Protein AF-A0A519IAU3-F1 (afdb_monomer_lite)

Structure (mmCIF, N/CA/C/O backbone):
data_AF-A0A519IAU3-F1
#
_entry.id   AF-A0A519IAU3-F1
#
loop_
_atom_site.group_PDB
_atom_site.id
_atom_site.type_symbol
_atom_site.label_atom_id
_atom_site.label_alt_id
_atom_site.label_comp_id
_atom_site.label_asym_id
_atom_site.label_entity_id
_atom_site.label_seq_id
_atom_site.pdbx_PDB_ins_code
_atom_site.Cartn_x
_atom_site.Cartn_y
_atom_site.Cartn_z
_atom_site.occupancy
_atom_site.B_iso_or_equiv
_atom_site.auth_seq_id
_atom_site.auth_comp_id
_atom_site.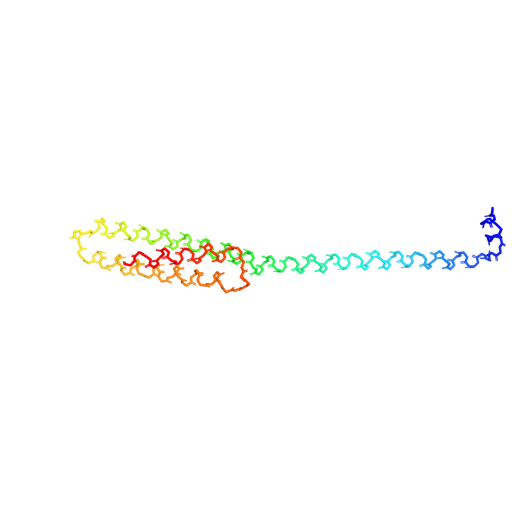auth_asym_id
_atom_site.auth_atom_id
_atom_site.pdbx_PDB_model_num
ATOM 1 N N . MET A 1 1 ? 43.002 -16.138 -44.686 1.00 46.53 1 MET A N 1
ATOM 2 C CA . MET A 1 1 ? 41.819 -15.632 -45.420 1.00 46.53 1 MET A CA 1
ATOM 3 C C . MET A 1 1 ? 41.604 -14.138 -45.147 1.00 46.53 1 MET A C 1
ATOM 5 O O . MET A 1 1 ? 40.865 -13.743 -44.263 1.00 46.53 1 MET A O 1
ATOM 9 N N . ASN A 1 2 ? 42.369 -13.318 -45.866 1.00 50.50 2 ASN A N 1
ATOM 10 C CA . ASN A 1 2 ? 42.047 -12.053 -46.542 1.00 50.50 2 ASN A CA 1
ATOM 11 C C . ASN A 1 2 ? 40.900 -11.092 -46.124 1.00 50.50 2 ASN A C 1
ATOM 13 O O . ASN A 1 2 ? 40.408 -10.363 -46.983 1.00 50.50 2 ASN A O 1
ATOM 17 N N . ILE A 1 3 ? 40.571 -10.919 -44.838 1.00 59.53 3 ILE A N 1
ATOM 18 C CA . ILE A 1 3 ? 39.819 -9.717 -44.383 1.00 59.53 3 ILE A CA 1
ATOM 19 C C . ILE A 1 3 ? 40.521 -8.413 -44.830 1.00 59.53 3 ILE A C 1
ATOM 21 O O . ILE A 1 3 ? 39.882 -7.440 -45.229 1.00 59.53 3 ILE A O 1
ATOM 25 N N . PHE A 1 4 ? 41.856 -8.427 -44.880 1.00 57.94 4 PHE A N 1
ATOM 26 C CA . PHE A 1 4 ? 42.673 -7.315 -45.375 1.00 57.94 4 PHE A CA 1
ATOM 27 C C . PHE A 1 4 ? 42.568 -7.074 -46.891 1.00 57.94 4 PHE A C 1
ATOM 29 O O . PHE A 1 4 ? 42.728 -5.939 -47.335 1.00 57.94 4 PHE A O 1
ATOM 36 N N . SER A 1 5 ? 42.235 -8.094 -47.692 1.00 58.75 5 SER A N 1
ATOM 37 C CA . SER A 1 5 ? 41.997 -7.919 -49.135 1.00 58.75 5 SER A CA 1
ATOM 38 C C . SER A 1 5 ? 40.658 -7.238 -49.406 1.00 58.75 5 SER A C 1
ATOM 40 O O . SER A 1 5 ? 40.542 -6.469 -50.356 1.00 58.75 5 SER A O 1
ATOM 42 N N . PHE A 1 6 ? 39.667 -7.476 -48.544 1.00 58.72 6 PHE A N 1
ATOM 43 C CA . PHE A 1 6 ? 38.355 -6.835 -48.620 1.00 58.72 6 PHE A CA 1
ATOM 44 C C . PHE A 1 6 ? 38.434 -5.350 -48.210 1.00 58.72 6 PHE A C 1
ATOM 46 O O . PHE A 1 6 ? 37.841 -4.490 -48.855 1.00 58.72 6 PHE A O 1
ATOM 53 N N . MET A 1 7 ? 39.268 -5.009 -47.214 1.00 57.47 7 MET A N 1
ATOM 54 C CA . MET A 1 7 ? 39.542 -3.613 -46.819 1.00 57.47 7 MET A CA 1
ATOM 55 C C . MET A 1 7 ? 40.141 -2.748 -47.936 1.00 57.47 7 MET A C 1
ATOM 57 O O . MET A 1 7 ? 39.959 -1.533 -47.923 1.00 57.47 7 MET A O 1
ATOM 61 N N . ARG A 1 8 ? 40.837 -3.357 -48.901 1.00 62.81 8 ARG A N 1
ATOM 62 C CA . ARG A 1 8 ? 41.441 -2.659 -50.044 1.00 62.81 8 ARG A CA 1
ATOM 63 C C . ARG A 1 8 ? 40.451 -2.412 -51.194 1.00 62.81 8 ARG A C 1
ATOM 65 O O . ARG A 1 8 ? 40.718 -1.566 -52.039 1.00 62.81 8 ARG A O 1
ATOM 72 N N . GLN A 1 9 ? 39.313 -3.110 -51.214 1.00 61.34 9 GLN A N 1
ATOM 73 C CA . GLN A 1 9 ? 38.228 -2.896 -52.185 1.00 61.34 9 GLN A CA 1
ATOM 74 C C . GLN A 1 9 ? 37.211 -1.842 -51.721 1.00 61.34 9 GLN A C 1
ATOM 76 O O . GLN A 1 9 ? 36.434 -1.334 -52.527 1.00 61.34 9 GLN A O 1
ATOM 81 N N . PHE A 1 10 ? 37.227 -1.472 -50.438 1.00 57.47 10 PHE A N 1
ATOM 82 C CA . PHE A 1 10 ? 36.359 -0.429 -49.910 1.00 57.47 10 PHE A CA 1
ATOM 83 C C . PHE A 1 10 ? 36.944 0.963 -50.152 1.00 57.47 10 PHE A C 1
ATOM 85 O O . PHE A 1 10 ? 37.997 1.328 -49.631 1.00 57.47 10 PHE A O 1
ATOM 92 N N . THR A 1 11 ? 36.217 1.774 -50.918 1.00 71.94 11 THR A N 1
ATOM 93 C CA . THR A 1 11 ? 36.515 3.197 -51.090 1.00 71.94 11 THR A CA 1
ATOM 94 C C . THR A 1 11 ? 36.434 3.932 -49.747 1.00 71.94 11 THR A C 1
ATOM 96 O O . THR A 1 11 ? 35.653 3.575 -48.860 1.00 71.94 11 THR A O 1
ATOM 99 N N . ILE A 1 12 ? 37.222 5.002 -49.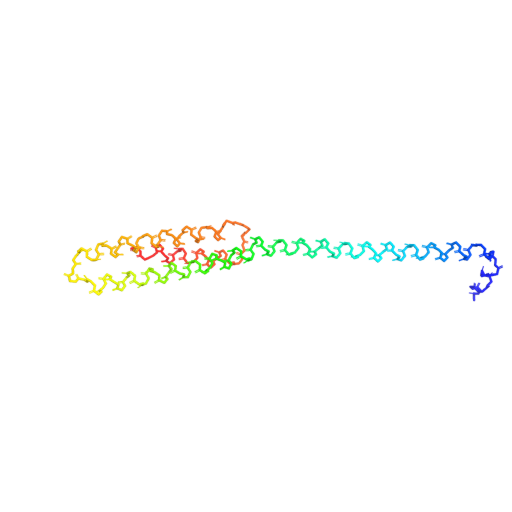596 1.00 72.69 12 ILE A N 1
ATOM 100 C CA . ILE A 1 12 ? 37.285 5.840 -48.380 1.00 72.69 12 ILE A CA 1
ATOM 101 C C . ILE A 1 12 ? 35.881 6.282 -47.925 1.00 72.69 12 ILE A C 1
ATOM 103 O O . ILE A 1 12 ? 35.584 6.294 -46.730 1.00 72.69 12 ILE A O 1
ATOM 107 N N . ARG A 1 13 ? 34.981 6.565 -48.878 1.00 74.44 13 ARG A N 1
ATOM 108 C CA . ARG A 1 13 ? 33.591 6.940 -48.592 1.00 74.44 13 ARG A CA 1
ATOM 109 C C . ARG A 1 13 ? 32.777 5.824 -47.931 1.00 74.44 13 ARG A C 1
ATOM 111 O O . ARG A 1 13 ? 32.011 6.122 -47.022 1.00 74.44 13 ARG A O 1
ATOM 118 N N . MET A 1 14 ? 32.956 4.560 -48.322 1.00 79.19 14 MET A N 1
ATOM 119 C CA . MET A 1 14 ? 32.183 3.450 -47.750 1.00 79.19 14 MET A CA 1
ATOM 120 C C . MET A 1 14 ? 32.554 3.183 -46.285 1.00 79.19 14 MET A C 1
ATOM 122 O O . MET A 1 14 ? 31.685 2.915 -45.461 1.00 79.19 14 MET A O 1
ATOM 126 N N . ARG A 1 15 ? 33.836 3.337 -45.927 1.00 78.25 15 ARG A N 1
ATOM 127 C CA . ARG A 1 15 ? 34.287 3.235 -44.527 1.00 78.25 15 ARG A CA 1
ATOM 128 C C . ARG A 1 15 ? 33.760 4.385 -43.663 1.00 78.25 15 ARG A C 1
ATOM 130 O O . ARG A 1 15 ? 33.402 4.155 -42.514 1.00 78.25 15 ARG A O 1
ATOM 137 N N . MET A 1 16 ? 33.679 5.595 -44.218 1.00 84.56 16 MET A N 1
ATOM 138 C CA . MET A 1 16 ? 33.153 6.773 -43.521 1.00 84.56 16 MET A CA 1
ATOM 139 C C . MET A 1 16 ? 31.635 6.673 -43.290 1.00 84.56 16 MET A C 1
ATOM 141 O O . MET A 1 16 ? 31.174 6.881 -42.172 1.00 84.56 16 MET A O 1
ATOM 145 N N . LEU A 1 17 ? 30.864 6.270 -44.308 1.00 85.19 17 LEU A N 1
ATOM 146 C CA . LEU A 1 17 ? 29.416 6.044 -44.182 1.00 85.19 17 LEU A CA 1
ATOM 147 C C . LEU A 1 17 ? 29.089 4.860 -43.262 1.00 85.19 17 LEU A C 1
ATOM 149 O O . LEU A 1 17 ? 28.163 4.950 -42.460 1.00 85.19 17 LEU A O 1
ATOM 153 N N . GLY A 1 18 ? 29.876 3.780 -43.320 1.00 86.12 18 GLY A N 1
ATOM 154 C CA . GLY A 1 18 ? 29.739 2.646 -42.406 1.00 86.12 18 GLY A CA 1
ATOM 155 C C . GLY A 1 18 ? 29.978 3.038 -40.947 1.00 86.12 18 GLY A C 1
ATOM 156 O O . GLY A 1 18 ? 29.196 2.659 -40.080 1.00 86.12 18 GLY A O 1
ATOM 157 N N . ALA A 1 19 ? 31.001 3.857 -40.675 1.00 87.69 19 ALA A N 1
ATOM 158 C CA . ALA A 1 19 ? 31.262 4.367 -39.329 1.00 87.69 19 ALA A CA 1
ATOM 159 C C . ALA A 1 19 ? 30.099 5.224 -38.801 1.00 87.69 19 ALA A C 1
ATOM 161 O O . ALA A 1 19 ? 29.679 5.042 -37.662 1.00 87.69 19 ALA A O 1
ATOM 162 N N . ILE A 1 20 ? 29.533 6.101 -39.637 1.00 89.69 20 ILE A N 1
ATOM 163 C CA . ILE A 1 20 ? 28.356 6.908 -39.275 1.00 89.69 20 ILE A CA 1
ATOM 164 C C . ILE A 1 20 ? 27.157 6.005 -38.959 1.00 89.69 20 ILE A C 1
ATOM 166 O O . ILE A 1 20 ? 26.511 6.190 -37.931 1.00 89.69 20 ILE A O 1
ATOM 170 N N . GLY A 1 21 ? 26.887 4.999 -39.797 1.00 93.00 21 GLY A N 1
ATOM 171 C CA . GLY A 1 21 ? 25.798 4.047 -39.568 1.00 93.00 21 GLY A CA 1
ATOM 172 C C . GLY A 1 21 ? 25.946 3.279 -38.252 1.00 93.00 21 GLY A C 1
ATOM 173 O O . GLY A 1 21 ? 24.978 3.146 -37.508 1.00 93.00 21 GLY A O 1
ATOM 174 N N . VAL A 1 22 ? 27.164 2.838 -37.923 1.00 92.12 22 VAL A N 1
ATOM 175 C CA . VAL A 1 22 ? 27.451 2.156 -36.651 1.00 92.12 22 VAL A CA 1
ATOM 176 C C . VAL A 1 22 ? 27.226 3.091 -35.462 1.00 92.12 22 VAL A C 1
ATOM 178 O O . VAL A 1 22 ? 26.567 2.701 -34.503 1.00 92.12 22 VAL A O 1
ATOM 181 N N . VAL A 1 23 ? 27.720 4.332 -35.522 1.00 94.06 23 VAL A N 1
ATOM 182 C CA . VAL A 1 23 ? 27.548 5.310 -34.434 1.00 94.06 23 VAL A CA 1
ATOM 183 C C . VAL A 1 23 ? 26.072 5.654 -34.223 1.00 94.06 23 VAL A C 1
ATOM 185 O O . VAL A 1 23 ? 25.608 5.653 -33.085 1.00 94.06 23 VAL A O 1
ATOM 188 N N . LEU A 1 24 ? 25.315 5.888 -35.298 1.00 95.12 24 LEU A N 1
ATOM 189 C CA . LEU A 1 24 ? 23.875 6.145 -35.211 1.00 95.12 24 LEU A CA 1
ATOM 190 C C . LEU A 1 24 ? 23.110 4.936 -34.660 1.00 95.12 24 LEU A C 1
ATOM 192 O O . LEU A 1 24 ? 22.224 5.108 -33.826 1.00 95.12 24 LEU A O 1
ATOM 196 N N . GLY A 1 25 ? 23.476 3.717 -35.066 1.00 94.25 25 GLY A N 1
ATOM 197 C CA . GLY A 1 25 ? 22.884 2.490 -34.532 1.00 94.25 25 GLY A CA 1
ATOM 198 C C . GLY A 1 25 ? 23.147 2.313 -33.035 1.00 94.25 25 GLY A C 1
ATOM 199 O O . GLY A 1 25 ? 22.228 2.006 -32.277 1.00 94.25 25 GLY A O 1
ATOM 200 N N . LEU A 1 26 ? 24.380 2.569 -32.590 1.00 93.00 26 LEU A N 1
ATOM 201 C CA . LEU A 1 26 ? 24.746 2.511 -31.173 1.00 93.00 26 LEU A CA 1
ATOM 202 C C . LEU A 1 26 ? 24.031 3.586 -30.347 1.00 93.00 26 LEU A C 1
ATOM 204 O O . LEU A 1 26 ? 23.552 3.286 -29.256 1.00 93.00 26 LEU A O 1
ATOM 208 N N . LEU A 1 27 ? 23.900 4.811 -30.868 1.00 93.69 27 LEU A N 1
ATOM 209 C CA . LEU A 1 27 ? 23.132 5.876 -30.215 1.00 93.69 27 LEU A CA 1
ATOM 210 C C . LEU A 1 27 ? 21.644 5.529 -30.111 1.00 93.69 27 LEU A C 1
ATOM 212 O O . LEU A 1 27 ? 21.044 5.745 -29.060 1.00 93.69 27 LEU A O 1
ATOM 216 N N . GLY A 1 28 ? 21.062 4.954 -31.165 1.00 93.50 28 GLY A N 1
ATOM 217 C CA . GLY A 1 28 ? 19.675 4.493 -31.160 1.00 93.50 28 GLY A CA 1
ATOM 218 C C . GLY A 1 28 ? 19.435 3.386 -30.134 1.00 93.50 28 GLY A C 1
ATOM 219 O O . GLY A 1 28 ? 18.467 3.450 -29.381 1.00 93.50 28 GLY A O 1
ATOM 220 N N . LEU A 1 29 ? 20.342 2.409 -30.045 1.00 92.62 29 LEU A N 1
ATOM 221 C CA . LEU A 1 29 ? 20.270 1.346 -29.040 1.00 92.62 29 LEU A CA 1
ATOM 222 C C . LEU A 1 29 ? 20.431 1.884 -27.618 1.00 92.62 29 LEU A C 1
ATOM 224 O O . LEU A 1 29 ? 19.661 1.503 -26.743 1.00 92.62 29 LEU A O 1
ATOM 228 N N . LEU A 1 30 ? 21.391 2.782 -27.384 1.00 92.38 30 LEU A N 1
ATOM 229 C CA . LEU A 1 30 ? 21.614 3.373 -26.066 1.00 92.38 30 LEU A CA 1
ATOM 230 C C . LEU A 1 30 ? 20.411 4.224 -25.627 1.00 92.38 30 LEU A C 1
ATOM 232 O O . LEU A 1 30 ? 19.925 4.075 -24.507 1.00 92.38 30 LEU A O 1
ATOM 236 N N . GLY A 1 31 ? 19.899 5.077 -26.518 1.00 88.81 31 GLY A N 1
ATOM 237 C CA . GLY A 1 31 ? 18.720 5.905 -26.258 1.00 88.81 31 GLY A CA 1
ATOM 238 C C . GLY A 1 31 ? 17.449 5.074 -26.070 1.00 88.81 31 GLY A C 1
ATOM 239 O O . GLY A 1 31 ? 16.694 5.310 -25.130 1.00 88.81 31 GLY A O 1
ATOM 240 N N . GLY A 1 32 ? 17.243 4.055 -26.909 1.00 88.62 32 GLY A N 1
ATOM 241 C CA . GLY A 1 32 ? 16.104 3.141 -26.816 1.00 88.62 32 GLY A CA 1
ATOM 242 C C . GLY A 1 32 ? 16.130 2.293 -25.544 1.00 88.62 32 GLY A C 1
ATOM 243 O O . GLY A 1 32 ? 15.123 2.204 -24.846 1.00 88.62 32 GLY A O 1
ATOM 244 N N . ALA A 1 33 ? 17.287 1.728 -25.186 1.00 87.06 33 ALA A N 1
ATOM 245 C CA . ALA A 1 33 ? 17.452 0.973 -23.946 1.00 87.06 33 ALA A CA 1
ATOM 246 C C . ALA A 1 33 ? 17.270 1.859 -22.704 1.00 87.06 33 ALA A C 1
ATOM 248 O O . ALA A 1 33 ? 16.628 1.436 -21.745 1.00 87.06 33 ALA A O 1
ATOM 249 N N . GLY A 1 34 ? 17.775 3.098 -22.729 1.00 85.81 34 GLY A N 1
ATOM 250 C CA . GLY A 1 34 ? 17.568 4.067 -21.651 1.00 85.81 34 GLY A CA 1
ATOM 251 C C . GLY A 1 34 ? 16.095 4.441 -21.472 1.00 85.81 34 GLY A C 1
ATOM 252 O O . GLY A 1 34 ? 15.595 4.469 -20.349 1.00 85.81 34 GLY A O 1
ATOM 253 N N . MET A 1 35 ? 15.377 4.660 -22.576 1.00 86.56 35 MET A N 1
ATOM 254 C CA . MET A 1 35 ? 13.948 4.973 -22.558 1.00 86.56 35 MET A CA 1
ATOM 255 C C . MET A 1 35 ? 13.103 3.789 -22.059 1.00 86.56 35 MET A C 1
ATOM 257 O O . MET A 1 35 ? 12.255 3.974 -21.189 1.00 86.56 35 MET A O 1
ATOM 261 N N . LEU A 1 36 ? 13.376 2.565 -22.528 1.00 82.19 36 LEU A N 1
ATOM 262 C CA . LEU A 1 36 ? 12.726 1.347 -22.020 1.00 82.19 36 LEU A CA 1
ATOM 263 C C . LEU A 1 36 ? 13.033 1.105 -20.537 1.00 82.19 36 LEU A C 1
ATOM 265 O O . LEU A 1 36 ? 12.155 0.680 -19.787 1.00 82.19 36 LEU A O 1
ATOM 269 N N . GLY A 1 37 ? 14.259 1.404 -20.101 1.00 80.69 37 GLY A N 1
ATOM 270 C CA . GLY A 1 37 ? 14.637 1.365 -18.692 1.00 80.69 37 GLY A CA 1
ATOM 271 C C . GLY A 1 37 ? 13.804 2.332 -17.851 1.00 80.69 37 GLY A C 1
ATOM 272 O O . GLY A 1 37 ? 13.261 1.931 -16.824 1.00 80.69 37 GLY A O 1
ATOM 273 N N . MET A 1 38 ? 13.639 3.575 -18.311 1.00 80.25 38 MET A N 1
ATOM 274 C CA . MET A 1 38 ? 12.820 4.578 -17.624 1.00 80.25 38 MET A CA 1
ATOM 275 C C . MET A 1 38 ? 11.337 4.197 -17.570 1.00 80.25 38 MET A C 1
ATOM 277 O O . MET A 1 38 ? 10.751 4.282 -16.495 1.00 80.25 38 MET A O 1
ATOM 281 N N . PHE A 1 39 ? 10.746 3.716 -18.670 1.00 76.19 39 PHE A N 1
ATOM 282 C CA . PHE A 1 39 ? 9.349 3.262 -18.670 1.00 76.19 39 PHE A CA 1
ATOM 283 C C . PHE A 1 39 ? 9.122 2.090 -17.715 1.00 76.19 39 PHE A C 1
ATOM 285 O O . PHE A 1 39 ? 8.185 2.114 -16.924 1.00 76.19 39 PHE A O 1
ATOM 292 N N . ARG A 1 40 ? 10.028 1.106 -17.698 1.00 76.12 40 ARG A N 1
ATOM 293 C CA . ARG A 1 40 ? 9.930 -0.033 -16.777 1.00 76.12 40 ARG A CA 1
ATOM 294 C C . ARG A 1 40 ? 10.036 0.387 -15.310 1.00 76.12 40 ARG A C 1
ATOM 296 O O . ARG A 1 40 ? 9.338 -0.166 -14.464 1.00 76.12 40 ARG A O 1
ATOM 303 N N . ILE A 1 41 ? 10.917 1.339 -14.998 1.00 72.44 41 ILE A N 1
ATOM 304 C CA . ILE A 1 41 ? 11.052 1.880 -13.638 1.00 72.44 41 ILE A CA 1
ATOM 305 C C . ILE A 1 41 ? 9.798 2.669 -13.254 1.00 72.44 41 ILE A C 1
ATOM 307 O O . ILE A 1 41 ? 9.354 2.565 -12.115 1.00 72.44 41 ILE A O 1
ATOM 311 N N . HIS A 1 42 ? 9.212 3.419 -14.189 1.00 71.19 42 HIS A N 1
ATOM 312 C CA . HIS A 1 42 ? 7.991 4.177 -13.946 1.00 71.19 42 HIS A CA 1
ATOM 313 C C . HIS A 1 42 ? 6.802 3.259 -13.648 1.00 71.19 42 HIS A C 1
ATOM 315 O O . HIS A 1 42 ? 6.189 3.414 -12.596 1.00 71.19 42 HIS A O 1
ATOM 321 N N . ASP A 1 43 ? 6.564 2.239 -14.477 1.00 69.81 43 ASP A N 1
ATOM 322 C CA . ASP A 1 43 ? 5.500 1.249 -14.256 1.00 69.81 43 ASP A CA 1
ATOM 323 C C . ASP A 1 43 ? 5.680 0.511 -12.923 1.00 69.81 43 ASP A C 1
ATOM 325 O O . ASP A 1 43 ? 4.734 0.314 -12.162 1.00 69.81 43 ASP A O 1
ATOM 329 N N . MET A 1 44 ? 6.917 0.126 -12.595 1.00 66.31 44 MET A N 1
ATOM 330 C CA . MET A 1 44 ? 7.218 -0.541 -11.329 1.00 66.31 44 MET A CA 1
ATOM 331 C C . MET A 1 44 ? 7.007 0.391 -10.130 1.00 66.31 44 MET A C 1
ATOM 333 O O . MET A 1 44 ? 6.473 -0.032 -9.105 1.00 66.31 44 MET A O 1
ATOM 337 N N . SER A 1 45 ? 7.395 1.661 -10.257 1.00 62.50 45 SER A N 1
ATOM 338 C CA . SER A 1 45 ? 7.183 2.671 -9.223 1.00 62.50 45 SER A CA 1
ATOM 339 C C . SER A 1 45 ? 5.700 2.967 -9.024 1.00 62.50 45 SER A C 1
ATOM 341 O O . SER A 1 45 ? 5.274 3.133 -7.887 1.00 62.50 45 SER A O 1
ATOM 343 N N . GLN A 1 46 ? 4.918 3.027 -10.098 1.00 62.47 46 GLN A N 1
ATOM 344 C CA . GLN A 1 46 ? 3.487 3.301 -10.041 1.00 62.47 46 GLN A CA 1
ATOM 345 C C . GLN A 1 46 ? 2.732 2.135 -9.394 1.00 62.47 46 GLN A C 1
ATOM 347 O O . GLN A 1 46 ? 2.004 2.344 -8.429 1.00 62.47 46 GLN A O 1
ATOM 352 N N . ASN A 1 47 ? 3.036 0.895 -9.788 1.00 62.22 47 ASN A N 1
ATOM 353 C CA . ASN A 1 47 ? 2.486 -0.298 -9.141 1.00 62.22 47 ASN A CA 1
ATOM 354 C C . ASN A 1 47 ? 2.821 -0.376 -7.641 1.00 62.22 47 ASN A C 1
ATOM 356 O O . ASN A 1 47 ? 1.965 -0.752 -6.838 1.00 62.22 47 ASN A O 1
ATOM 360 N N . PHE A 1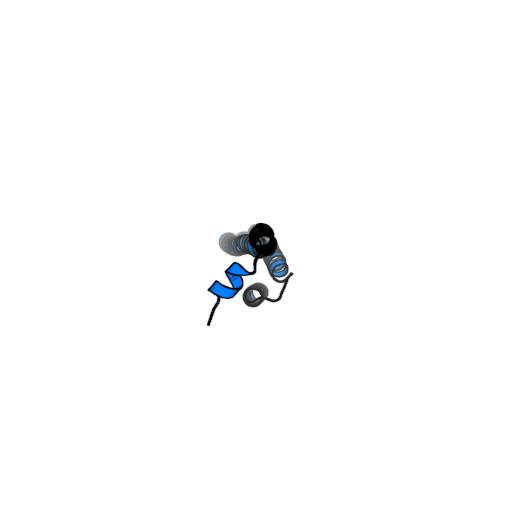 48 ? 4.043 -0.004 -7.247 1.00 60.56 48 PHE A N 1
ATOM 361 C CA . PHE A 1 48 ? 4.445 0.046 -5.838 1.00 60.56 48 PHE A CA 1
ATOM 362 C C . PHE A 1 48 ? 3.698 1.138 -5.059 1.00 60.56 48 PHE A C 1
ATOM 364 O O . PHE A 1 48 ? 3.271 0.923 -3.923 1.00 60.56 48 PHE A O 1
ATOM 371 N N . MET A 1 49 ? 3.533 2.310 -5.666 1.00 62.31 49 MET A N 1
ATOM 372 C CA . MET A 1 49 ? 2.894 3.459 -5.032 1.00 62.31 49 MET A CA 1
ATOM 373 C C . MET A 1 49 ? 1.389 3.235 -4.852 1.00 62.31 49 MET A C 1
ATOM 375 O O . MET A 1 49 ? 0.864 3.510 -3.774 1.00 62.31 49 MET A O 1
ATOM 379 N N . ASP A 1 50 ? 0.731 2.645 -5.850 1.00 61.78 50 ASP A N 1
ATOM 380 C CA . ASP A 1 50 ? -0.713 2.415 -5.836 1.00 61.78 50 ASP A CA 1
ATOM 381 C C . ASP A 1 50 ? -1.108 1.237 -4.931 1.00 61.78 50 ASP A C 1
ATOM 383 O O . ASP A 1 50 ? -2.105 1.317 -4.216 1.00 61.78 50 ASP A O 1
ATOM 387 N N . ASN A 1 51 ? -0.312 0.160 -4.888 1.00 63.12 51 ASN A N 1
ATOM 388 C CA . ASN A 1 51 ? -0.666 -1.033 -4.112 1.00 63.12 51 ASN A CA 1
ATOM 389 C C . ASN A 1 51 ? 0.063 -1.130 -2.769 1.00 63.12 51 ASN A C 1
ATOM 391 O O . ASN A 1 51 ? -0.569 -1.347 -1.737 1.00 63.12 51 ASN A O 1
ATOM 395 N N . SER A 1 52 ? 1.390 -0.994 -2.736 1.00 64.62 52 SER A N 1
ATOM 396 C CA . SER A 1 52 ? 2.160 -1.274 -1.516 1.00 64.62 52 SER A CA 1
ATOM 397 C C . SER A 1 52 ? 2.041 -0.157 -0.481 1.00 64.62 52 SER A C 1
ATOM 399 O O . SER A 1 52 ? 1.916 -0.439 0.711 1.00 64.62 52 SER A O 1
ATOM 401 N N . PHE A 1 53 ? 2.032 1.109 -0.908 1.00 64.88 53 PHE A N 1
ATOM 402 C CA . PHE A 1 53 ? 1.925 2.232 0.028 1.00 64.88 53 PHE A CA 1
ATOM 403 C C . PHE A 1 53 ? 0.530 2.319 0.666 1.00 64.88 53 PHE A C 1
ATOM 405 O O . PHE A 1 53 ? 0.412 2.483 1.883 1.00 64.88 53 PHE A O 1
ATOM 412 N N . ALA A 1 54 ? -0.524 2.122 -0.132 1.00 70.38 54 ALA A N 1
ATOM 413 C CA . ALA A 1 54 ? -1.901 2.071 0.357 1.00 70.38 54 ALA A CA 1
ATOM 414 C C . ALA A 1 54 ? -2.109 0.923 1.361 1.00 70.38 54 ALA A C 1
ATOM 416 O O . ALA A 1 54 ? -2.647 1.146 2.447 1.00 70.38 54 ALA A O 1
ATOM 417 N N . LYS A 1 55 ? -1.590 -0.278 1.060 1.00 69.81 55 LYS A N 1
ATOM 418 C CA . LYS A 1 55 ? -1.659 -1.445 1.958 1.00 69.81 55 LYS A CA 1
ATOM 419 C C . LYS A 1 55 ? -0.966 -1.200 3.301 1.00 69.81 55 LYS A C 1
ATOM 421 O O . LYS A 1 55 ? -1.522 -1.534 4.346 1.00 69.81 55 LYS A O 1
ATOM 426 N N . VAL A 1 56 ? 0.208 -0.562 3.317 1.00 77.12 56 VAL A N 1
ATOM 427 C CA . VAL A 1 56 ? 0.883 -0.198 4.580 1.00 77.12 56 VAL A CA 1
ATOM 428 C C . VAL A 1 56 ? 0.051 0.805 5.390 1.00 77.12 56 VAL A C 1
ATOM 430 O O . VAL A 1 56 ? -0.065 0.655 6.609 1.00 77.12 56 VAL A O 1
ATOM 433 N N . GLY A 1 57 ? -0.574 1.784 4.728 1.00 79.19 57 GLY A N 1
ATOM 434 C CA . GLY A 1 57 ? -1.489 2.736 5.364 1.00 79.19 57 GLY A CA 1
ATOM 435 C C . GLY A 1 57 ? -2.685 2.045 6.022 1.00 79.19 57 GLY A C 1
ATOM 436 O O . GLY A 1 57 ? -2.930 2.228 7.216 1.00 79.19 57 GLY A O 1
ATOM 437 N N . TYR A 1 58 ? -3.365 1.162 5.288 1.00 80.75 58 TYR A N 1
ATOM 438 C CA . TYR A 1 58 ? -4.471 0.375 5.833 1.00 80.75 58 TYR A CA 1
ATOM 439 C C . TYR A 1 58 ? -4.028 -0.520 6.999 1.00 80.75 58 TYR A C 1
ATOM 441 O O . TYR A 1 58 ? -4.792 -0.721 7.942 1.00 80.75 58 TYR A O 1
ATOM 449 N N . MET A 1 59 ? -2.785 -1.020 7.001 1.00 81.00 59 MET A N 1
ATOM 450 C CA . MET A 1 59 ? -2.277 -1.860 8.094 1.00 81.00 59 MET A CA 1
ATOM 451 C C . MET A 1 59 ? -2.077 -1.046 9.370 1.00 81.00 59 MET A C 1
ATOM 453 O O . MET A 1 59 ? -2.379 -1.520 10.469 1.00 81.00 59 MET A O 1
ATOM 457 N N . ALA A 1 60 ? -1.576 0.182 9.229 1.00 83.44 60 ALA A N 1
ATOM 458 C CA . ALA A 1 60 ? -1.437 1.113 10.339 1.00 83.44 60 ALA A CA 1
ATOM 459 C C . ALA A 1 60 ? -2.809 1.479 10.928 1.00 83.44 60 ALA A C 1
ATOM 461 O O . ALA A 1 60 ? -2.972 1.436 12.150 1.00 83.44 60 ALA A O 1
ATOM 462 N N . GLU A 1 61 ? -3.804 1.751 10.078 1.00 83.69 61 GLU A N 1
ATOM 463 C CA . GLU A 1 61 ? -5.181 2.018 10.510 1.00 83.69 61 GLU A CA 1
ATOM 464 C C . GLU A 1 61 ? -5.806 0.807 11.214 1.00 83.69 61 GLU A C 1
ATOM 466 O O . GLU A 1 61 ? -6.338 0.944 12.316 1.00 83.69 61 GLU A O 1
ATOM 471 N N . LEU A 1 62 ? -5.676 -0.395 10.643 1.00 84.38 62 LEU A N 1
ATOM 472 C CA . LEU A 1 62 ? -6.185 -1.631 11.240 1.00 84.38 62 LEU A CA 1
ATOM 473 C C . LEU A 1 62 ? -5.554 -1.894 12.613 1.00 84.38 62 LEU A C 1
ATOM 475 O O . LEU A 1 62 ? -6.254 -2.241 13.565 1.00 84.38 62 LEU A O 1
ATOM 479 N N . ARG A 1 63 ? -4.237 -1.690 12.749 1.00 83.50 63 ARG A N 1
ATOM 480 C CA . ARG A 1 63 ? -3.541 -1.806 14.038 1.00 83.50 63 ARG A CA 1
ATOM 481 C C . ARG A 1 63 ? -4.041 -0.771 15.049 1.00 83.50 63 ARG A C 1
ATOM 483 O O . ARG A 1 63 ? -4.157 -1.102 16.229 1.00 83.50 63 ARG A O 1
ATOM 490 N N . GLY A 1 64 ? -4.333 0.449 14.600 1.00 86.50 64 GLY A N 1
ATOM 491 C CA . GLY A 1 64 ? -4.919 1.507 15.422 1.00 86.50 64 GLY A CA 1
ATOM 492 C C . GLY A 1 64 ? -6.304 1.133 15.948 1.00 86.50 64 GLY A C 1
ATOM 493 O O . GLY A 1 64 ? -6.529 1.165 17.157 1.00 86.50 64 GLY A O 1
ATOM 494 N N . GLU A 1 65 ? -7.202 0.692 15.065 1.00 85.81 65 GLU A N 1
ATOM 495 C CA . GLU A 1 65 ? -8.557 0.274 15.443 1.00 85.81 65 GLU A CA 1
ATOM 496 C C . GLU A 1 65 ? -8.542 -0.973 16.339 1.00 85.81 65 GLU A C 1
ATOM 498 O O . GLU A 1 65 ? -9.246 -1.005 17.344 1.00 85.81 65 GLU A O 1
ATOM 503 N N . MET A 1 66 ? -7.676 -1.964 16.084 1.00 84.69 66 MET A N 1
ATOM 504 C CA . MET A 1 66 ? -7.509 -3.100 17.007 1.00 84.69 66 MET A CA 1
ATOM 505 C C 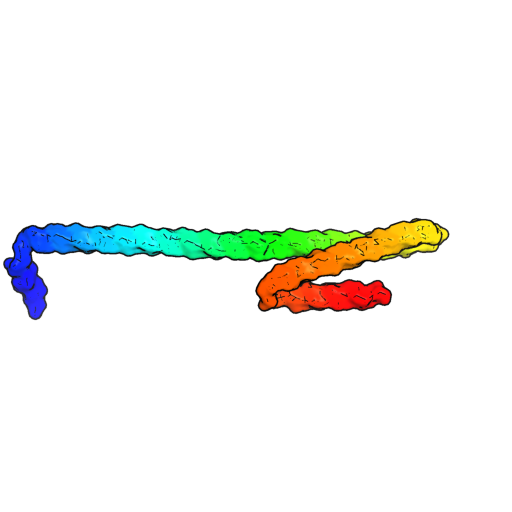. MET A 1 66 ? -6.985 -2.672 18.387 1.00 84.69 66 MET A C 1
ATOM 507 O O . MET A 1 66 ? -7.362 -3.252 19.408 1.00 84.69 66 MET A O 1
ATOM 511 N N . GLY A 1 67 ? -6.134 -1.644 18.443 1.00 86.62 67 GLY A N 1
ATOM 512 C CA . GLY A 1 67 ? -5.715 -1.022 19.699 1.00 86.62 67 GLY A CA 1
ATOM 513 C C . GLY A 1 67 ? -6.885 -0.372 20.442 1.00 86.62 67 GLY A C 1
ATOM 514 O O . GLY A 1 67 ? -7.020 -0.564 21.651 1.00 86.62 67 GLY A O 1
ATOM 515 N N . ALA A 1 68 ? -7.758 0.329 19.713 1.00 86.06 68 ALA A N 1
ATOM 516 C CA . ALA A 1 68 ? -8.959 0.956 20.257 1.00 86.06 68 ALA A CA 1
ATOM 517 C C . ALA A 1 68 ? -9.970 -0.079 20.781 1.00 86.06 68 ALA A C 1
ATOM 519 O O . ALA A 1 68 ? -10.455 0.075 21.898 1.00 86.06 68 ALA A O 1
ATOM 520 N N . ILE A 1 69 ? -10.211 -1.176 20.047 1.00 85.31 69 ILE A N 1
ATOM 521 C CA . ILE A 1 69 ? -11.040 -2.313 20.494 1.00 85.31 69 ILE A CA 1
ATOM 522 C C . ILE A 1 69 ? -10.560 -2.804 21.866 1.00 85.31 69 ILE A C 1
ATOM 524 O O . ILE A 1 69 ? -11.333 -2.838 22.823 1.00 85.31 69 ILE A O 1
ATOM 528 N N . ARG A 1 70 ? -9.257 -3.085 22.001 1.00 85.31 70 ARG A N 1
ATOM 529 C CA . ARG A 1 70 ? -8.670 -3.553 23.265 1.00 85.31 70 ARG A CA 1
ATOM 530 C C . ARG A 1 70 ? -8.759 -2.515 24.387 1.00 85.31 70 ARG A C 1
ATOM 532 O O . ARG A 1 70 ? -8.833 -2.881 25.559 1.00 85.31 70 ARG A O 1
ATOM 539 N N . GLN A 1 71 ? -8.691 -1.228 24.061 1.00 85.50 71 GLN A N 1
ATOM 540 C CA . GLN A 1 71 ? -8.862 -0.163 25.046 1.00 85.50 71 GLN A CA 1
ATOM 541 C C . GLN A 1 71 ? -10.312 -0.096 25.536 1.00 85.50 71 GLN A C 1
ATOM 543 O O . GLN A 1 71 ? -10.531 -0.085 26.742 1.00 85.50 71 GLN A O 1
ATOM 548 N N . PHE A 1 72 ? -11.293 -0.140 24.635 1.00 86.62 72 PHE A N 1
ATOM 549 C CA . PHE A 1 72 ? -12.706 -0.102 25.011 1.00 86.62 72 PHE A CA 1
ATOM 550 C C . PHE A 1 72 ? -13.145 -1.344 25.792 1.00 86.62 72 PHE A C 1
ATOM 552 O O . PHE A 1 72 ? -13.931 -1.214 26.728 1.00 86.62 72 PHE A O 1
ATOM 559 N N . GLU A 1 73 ? -12.587 -2.521 25.492 1.00 82.94 73 GLU A N 1
ATOM 560 C CA . GLU A 1 73 ? -12.766 -3.723 26.322 1.00 82.94 73 GLU A CA 1
ATOM 561 C C . GLU A 1 73 ? -12.294 -3.491 27.759 1.00 82.94 73 GLU A C 1
ATOM 563 O O . GLU A 1 73 ? -13.002 -3.805 28.716 1.00 82.94 73 GLU A O 1
ATOM 568 N N . LYS A 1 74 ? -11.110 -2.891 27.929 1.00 86.88 74 LYS A N 1
ATOM 569 C CA . LYS A 1 74 ? -10.603 -2.540 29.261 1.00 86.88 74 LYS A CA 1
ATOM 570 C C . LYS A 1 74 ? -11.489 -1.505 29.941 1.00 86.88 74 LYS A C 1
ATOM 572 O O . LYS A 1 74 ? -11.779 -1.666 31.120 1.00 86.88 74 LYS A O 1
ATOM 577 N N . ASP A 1 75 ? -11.952 -0.489 29.218 1.00 83.81 75 ASP A N 1
ATOM 578 C CA . ASP A 1 75 ? -12.828 0.546 29.771 1.00 83.81 75 ASP A CA 1
ATOM 579 C C . ASP A 1 75 ? -14.177 -0.035 30.229 1.00 83.81 75 ASP A C 1
ATOM 581 O O . ASP A 1 75 ? -14.722 0.409 31.238 1.00 83.81 75 ASP A O 1
ATOM 585 N N . MET A 1 76 ? -14.705 -1.056 29.540 1.00 81.19 76 MET A N 1
ATOM 586 C CA . MET A 1 76 ? -15.889 -1.800 29.989 1.00 81.19 76 MET A CA 1
ATOM 587 C C . MET A 1 76 ? -15.632 -2.565 31.292 1.00 81.19 76 MET A C 1
ATOM 589 O O . MET A 1 76 ? -16.485 -2.553 32.175 1.00 81.19 76 MET A O 1
ATOM 593 N N . ILE A 1 77 ? -14.468 -3.208 31.428 1.00 82.44 77 ILE A N 1
ATOM 594 C CA . ILE A 1 77 ? -14.099 -3.960 32.639 1.00 82.44 77 ILE A CA 1
ATOM 595 C C . ILE A 1 77 ? -13.845 -3.011 33.819 1.00 82.44 77 ILE A C 1
ATOM 597 O O . ILE A 1 77 ? -14.305 -3.270 34.925 1.00 82.44 77 ILE A O 1
ATOM 601 N N . ILE A 1 78 ? -13.147 -1.895 33.595 1.00 81.94 78 ILE A N 1
ATOM 602 C CA . ILE A 1 78 ? -12.845 -0.892 34.630 1.00 81.94 78 ILE A CA 1
ATOM 603 C C . ILE A 1 78 ? -14.125 -0.170 35.071 1.00 81.94 78 ILE A C 1
ATOM 605 O O . ILE A 1 78 ? -14.330 0.080 36.255 1.00 81.94 78 ILE A O 1
ATOM 609 N N . GLY A 1 79 ? -15.000 0.159 34.119 1.00 76.12 79 GLY A N 1
ATOM 610 C CA . GLY A 1 79 ? -16.265 0.845 34.360 1.00 76.12 79 GLY A CA 1
ATOM 611 C C . GLY A 1 79 ? -17.422 -0.068 34.761 1.00 76.12 79 GLY A C 1
ATOM 612 O O . GLY A 1 79 ? -18.545 0.428 34.812 1.00 76.12 79 GLY A O 1
ATOM 613 N N . TYR A 1 80 ? -17.180 -1.359 35.029 1.00 76.44 80 TYR A N 1
ATOM 614 C CA . TYR A 1 80 ? -18.208 -2.384 35.280 1.00 76.44 80 TYR A CA 1
ATOM 615 C C . TYR A 1 80 ? -19.258 -1.959 36.322 1.00 76.44 80 TYR A C 1
ATOM 617 O O . TYR A 1 80 ? -20.445 -2.231 36.155 1.00 76.44 80 TYR A O 1
ATOM 625 N N . GLU A 1 81 ? -18.841 -1.227 37.357 1.00 73.75 81 GLU A N 1
ATOM 626 C CA . GLU A 1 81 ? -19.720 -0.753 38.433 1.00 73.75 81 GLU A CA 1
ATOM 627 C C . GLU A 1 81 ? -20.735 0.311 37.970 1.00 73.75 81 GLU A C 1
ATOM 629 O O . GLU A 1 81 ? -21.722 0.577 38.655 1.00 73.75 81 GLU A O 1
ATOM 634 N N . LYS A 1 82 ? -20.512 0.928 36.802 1.00 83.75 82 LYS A N 1
ATOM 635 C CA . LYS A 1 82 ? -21.363 1.971 36.220 1.00 83.75 82 LYS A CA 1
ATOM 636 C C . LYS A 1 82 ? -21.950 1.491 34.887 1.00 83.75 82 LYS A C 1
ATOM 638 O O . LYS A 1 82 ? -21.294 1.617 33.849 1.00 83.75 82 LYS A O 1
ATOM 643 N N . PRO A 1 83 ? -23.213 1.031 34.853 1.00 78.12 83 PRO A N 1
ATOM 644 C CA . PRO A 1 83 ? -23.815 0.459 33.646 1.00 78.12 83 PRO A CA 1
ATOM 645 C C . PRO A 1 83 ? -23.883 1.441 32.463 1.00 78.12 83 PRO A C 1
ATOM 647 O O . PRO A 1 83 ? -23.850 1.021 31.307 1.00 78.12 83 PRO A O 1
ATOM 650 N N . GLU A 1 84 ? -23.930 2.750 32.722 1.00 81.25 84 GLU A N 1
ATOM 651 C CA . GLU A 1 84 ? -23.860 3.779 31.675 1.00 81.25 84 GLU A CA 1
ATOM 652 C C . GLU A 1 84 ? -22.476 3.863 31.016 1.00 81.25 84 GLU A C 1
ATOM 654 O O . GLU A 1 84 ? -22.381 3.968 29.792 1.00 81.25 84 GLU A O 1
ATOM 659 N N . ALA A 1 85 ? -21.401 3.746 31.803 1.00 78.06 85 ALA A N 1
ATOM 660 C CA . ALA A 1 85 ? -20.031 3.751 31.294 1.00 78.06 85 ALA A CA 1
ATOM 661 C C . ALA A 1 85 ? -19.751 2.495 30.458 1.00 78.06 85 ALA A C 1
ATOM 663 O O . ALA A 1 85 ? -19.166 2.588 29.380 1.00 78.06 85 ALA A O 1
ATOM 664 N N . VAL A 1 86 ? -20.257 1.337 30.896 1.00 80.12 86 VAL A N 1
ATOM 665 C CA . VAL A 1 86 ? -20.168 0.081 30.136 1.00 80.12 86 VAL A CA 1
ATOM 666 C C . VAL A 1 86 ? -20.900 0.192 28.798 1.00 80.12 86 VAL A C 1
ATOM 668 O O . VAL A 1 86 ? -20.333 -0.164 27.769 1.00 80.12 86 VAL A O 1
ATOM 671 N N . LYS A 1 87 ? -22.129 0.731 28.769 1.00 83.88 87 LYS A N 1
ATOM 672 C CA . LYS A 1 87 ? -22.885 0.926 27.515 1.00 83.88 87 LYS A CA 1
ATOM 673 C C . LYS A 1 87 ? -22.180 1.879 26.547 1.00 83.88 87 LYS A C 1
ATOM 675 O O . LYS A 1 87 ? -22.159 1.622 25.340 1.00 83.88 87 LYS A O 1
ATOM 680 N N . ALA A 1 88 ? -21.591 2.959 27.061 1.00 83.81 88 ALA A N 1
ATOM 681 C CA . ALA A 1 88 ? -20.833 3.909 26.253 1.00 83.81 88 ALA A CA 1
ATOM 682 C C . ALA A 1 88 ? -19.577 3.261 25.644 1.00 83.81 88 ALA A C 1
ATOM 684 O O . ALA A 1 88 ? -19.353 3.376 24.437 1.00 83.81 88 ALA A O 1
ATOM 685 N N . SER A 1 89 ? -18.794 2.533 26.444 1.00 81.19 89 SER A N 1
ATOM 686 C CA . SER A 1 89 ? -17.599 1.821 25.975 1.00 81.19 89 SER A CA 1
ATOM 687 C C . SER A 1 89 ? -17.941 0.672 25.022 1.00 81.19 89 SER A C 1
ATOM 689 O O . SER A 1 89 ? -17.282 0.527 23.998 1.00 81.19 89 SER A O 1
ATOM 691 N N . HIS A 1 90 ? -19.028 -0.066 25.264 1.00 83.75 90 HIS A N 1
ATOM 692 C CA . HIS A 1 90 ? -19.519 -1.111 24.359 1.00 83.75 90 HIS A CA 1
ATOM 693 C C . HIS A 1 90 ? -19.936 -0.554 22.991 1.00 83.75 90 HIS A C 1
ATOM 695 O O . HIS A 1 90 ? -19.637 -1.135 21.951 1.00 83.75 90 HIS A O 1
ATOM 701 N N . THR A 1 91 ? -20.580 0.616 22.968 1.00 87.69 91 THR A N 1
ATOM 702 C CA . THR A 1 91 ? -20.943 1.288 21.709 1.00 87.69 91 THR A CA 1
ATOM 703 C C . THR A 1 91 ? -19.695 1.681 20.913 1.00 87.69 91 THR A C 1
ATOM 705 O O . THR A 1 91 ? -19.649 1.482 19.700 1.00 87.69 91 THR A O 1
ATOM 708 N N . LYS A 1 92 ? -18.658 2.197 21.586 1.00 86.56 92 LYS A N 1
ATOM 709 C CA . LYS A 1 92 ? -17.372 2.528 20.950 1.00 86.56 92 LYS A CA 1
ATOM 710 C C . LYS A 1 92 ? -16.625 1.281 20.468 1.00 86.56 92 LYS A C 1
ATOM 712 O O . LYS A 1 92 ? -16.066 1.299 19.376 1.00 86.56 92 LYS A O 1
ATOM 717 N N . TRP A 1 93 ? -16.672 0.194 21.236 1.00 87.56 93 TRP A N 1
ATOM 718 C CA . TRP A 1 93 ? -16.120 -1.107 20.856 1.00 87.56 93 TRP A CA 1
ATOM 719 C C . TRP A 1 93 ? -16.762 -1.645 19.571 1.00 87.56 93 TRP A C 1
ATOM 721 O O . TRP A 1 93 ? -16.040 -1.961 18.627 1.00 87.56 93 TRP A O 1
ATOM 731 N N . LEU A 1 94 ? -18.099 -1.635 19.479 1.00 86.50 94 LEU A N 1
ATOM 732 C CA . LEU A 1 94 ? -18.826 -2.016 18.260 1.00 86.50 94 LEU A CA 1
ATOM 733 C C . LEU A 1 94 ? -18.417 -1.158 17.054 1.00 86.50 94 LEU A C 1
ATOM 735 O O . LEU A 1 94 ? -18.157 -1.685 15.976 1.00 86.50 94 LEU A O 1
ATOM 739 N N . GLN A 1 95 ? -18.301 0.162 17.238 1.00 88.38 95 GLN A N 1
ATOM 740 C CA . GLN A 1 95 ? -17.887 1.069 16.163 1.00 88.38 95 GLN A CA 1
ATOM 741 C C . GLN A 1 95 ? -16.467 0.782 15.661 1.00 88.38 95 GLN A C 1
ATOM 743 O O . GLN A 1 95 ? -16.243 0.783 14.450 1.00 88.38 95 GLN A O 1
ATOM 748 N N . SER A 1 96 ? -15.509 0.536 16.558 1.00 83.69 96 SER A N 1
ATOM 749 C CA . SER A 1 96 ? -14.142 0.177 16.159 1.00 83.69 96 SER A CA 1
ATOM 750 C C . SER A 1 96 ? -14.066 -1.215 15.532 1.00 83.69 96 SER A C 1
ATOM 752 O O . SER A 1 96 ? -13.301 -1.406 14.588 1.00 83.69 96 SER A O 1
ATOM 754 N N . GLN A 1 97 ? -14.902 -2.165 15.964 1.00 84.69 97 GLN A N 1
ATOM 755 C CA . GLN A 1 97 ? -15.013 -3.470 15.309 1.00 84.69 97 GLN A CA 1
ATOM 756 C C . GLN A 1 97 ? -15.525 -3.331 13.865 1.00 84.69 97 GLN A C 1
ATOM 758 O O . GLN A 1 97 ? -14.920 -3.879 12.942 1.00 84.69 97 GLN A O 1
ATOM 763 N N . ASP A 1 98 ? -16.578 -2.541 13.641 1.00 86.81 98 ASP A N 1
ATOM 764 C CA . ASP A 1 98 ? -17.107 -2.271 12.299 1.00 86.81 98 ASP A CA 1
ATOM 765 C C . ASP A 1 98 ? -16.091 -1.551 11.404 1.00 86.81 98 ASP A C 1
ATOM 767 O O . ASP A 1 98 ? -15.952 -1.873 10.221 1.00 86.81 98 ASP A O 1
ATOM 771 N N . LYS A 1 99 ? -15.347 -0.582 11.951 1.00 85.56 99 LYS A N 1
ATOM 772 C CA . LYS A 1 99 ? -14.274 0.102 11.216 1.00 85.56 99 LYS A CA 1
ATOM 773 C C . LYS A 1 99 ? -13.140 -0.847 10.844 1.00 85.56 99 LYS A C 1
ATOM 775 O O . LYS A 1 99 ? -12.721 -0.839 9.689 1.00 85.56 99 LYS A O 1
ATOM 780 N N . ALA A 1 100 ? -12.690 -1.690 11.773 1.00 84.62 100 ALA A N 1
ATOM 781 C CA . ALA A 1 100 ? -11.661 -2.691 11.508 1.00 84.62 100 ALA A CA 1
ATOM 782 C C . ALA A 1 100 ? -12.085 -3.645 10.379 1.00 84.62 100 ALA A C 1
ATOM 784 O O . ALA A 1 100 ? -11.292 -3.911 9.477 1.00 84.62 100 ALA A O 1
ATOM 785 N N . LYS A 1 101 ? -13.355 -4.082 10.357 1.00 84.00 101 LYS A N 1
ATOM 786 C CA . LYS A 1 101 ? -13.907 -4.898 9.260 1.00 84.00 101 LYS A CA 1
ATOM 787 C C . LYS A 1 101 ? -13.925 -4.155 7.926 1.00 84.00 101 LYS A C 1
ATOM 789 O O . LYS A 1 101 ? -13.538 -4.728 6.914 1.00 84.00 101 LYS A O 1
ATOM 794 N N . LYS A 1 102 ? -14.320 -2.878 7.908 1.00 86.25 102 LYS A N 1
ATOM 795 C CA . LYS A 1 102 ? -14.297 -2.056 6.684 1.00 86.25 102 LYS A CA 1
ATOM 796 C C . LYS A 1 102 ? -12.882 -1.866 6.139 1.00 86.25 102 LYS A C 1
ATOM 798 O O . LYS A 1 102 ? -12.690 -1.946 4.933 1.00 86.25 102 LYS A O 1
ATOM 803 N N . ILE A 1 103 ? -11.897 -1.630 7.005 1.00 83.62 103 ILE A N 1
ATOM 804 C CA . ILE A 1 103 ? -10.490 -1.495 6.598 1.00 83.62 103 ILE A CA 1
ATOM 805 C C . ILE A 1 103 ? -9.961 -2.836 6.077 1.00 83.62 103 ILE A C 1
ATOM 807 O O . ILE A 1 103 ? -9.329 -2.877 5.028 1.00 83.62 103 ILE A O 1
ATOM 811 N N . ALA A 1 104 ? -10.279 -3.943 6.751 1.00 81.69 104 ALA A N 1
ATOM 812 C CA . ALA A 1 104 ? -9.923 -5.278 6.282 1.00 81.69 104 ALA A CA 1
ATOM 813 C C . ALA A 1 104 ? -10.585 -5.628 4.935 1.00 81.69 104 ALA A C 1
ATOM 815 O O . ALA A 1 104 ? -9.965 -6.283 4.109 1.00 81.69 104 ALA A O 1
ATOM 816 N N . ALA A 1 105 ? -11.804 -5.157 4.665 1.00 82.31 105 ALA A N 1
ATOM 817 C CA . ALA A 1 105 ? -12.433 -5.328 3.356 1.00 82.31 105 ALA A CA 1
ATOM 818 C C . ALA A 1 105 ? -11.672 -4.581 2.246 1.00 82.31 105 ALA A C 1
ATOM 820 O O . ALA A 1 105 ? -11.454 -5.155 1.187 1.00 82.31 105 ALA A O 1
ATOM 821 N N . LYS A 1 106 ? -11.182 -3.361 2.511 1.00 80.44 106 LYS A N 1
ATOM 822 C CA . LYS A 1 106 ? -10.349 -2.600 1.556 1.00 80.44 106 LYS A CA 1
ATOM 823 C C . LYS A 1 106 ? -9.028 -3.288 1.225 1.00 80.44 106 LYS A C 1
ATOM 825 O O . LYS A 1 106 ? -8.522 -3.139 0.125 1.00 80.44 106 LYS A O 1
ATOM 830 N N . PHE A 1 107 ? -8.470 -4.058 2.156 1.00 73.81 107 PHE A N 1
ATOM 831 C CA . PHE A 1 107 ? -7.302 -4.889 1.867 1.00 73.81 107 PHE A CA 1
ATOM 832 C C . PHE A 1 107 ? -7.585 -5.994 0.846 1.00 73.81 107 PHE A C 1
ATOM 834 O O . PHE A 1 107 ? -6.672 -6.391 0.135 1.00 73.81 107 PHE A O 1
ATOM 841 N N . LEU A 1 108 ? -8.828 -6.479 0.790 1.00 73.88 108 LEU A N 1
ATOM 842 C CA . LEU A 1 108 ? -9.273 -7.501 -0.157 1.00 73.88 108 LEU A CA 1
ATOM 843 C C . LEU A 1 108 ? -9.728 -6.898 -1.499 1.00 73.88 108 LEU A C 1
ATOM 845 O O . LEU A 1 108 ? -10.009 -7.645 -2.434 1.00 73.88 108 LEU A O 1
ATOM 849 N N . GLU A 1 109 ? -9.823 -5.568 -1.606 1.00 70.56 109 GLU A N 1
ATOM 850 C CA . GLU A 1 109 ? -10.101 -4.865 -2.860 1.00 70.56 109 GLU A CA 1
ATOM 851 C C . GLU A 1 109 ? -8.805 -4.798 -3.691 1.00 70.56 109 GLU A C 1
ATOM 853 O O . GLU A 1 109 ? -7.989 -3.894 -3.533 1.00 70.56 109 GLU A O 1
ATOM 858 N N . GLY A 1 110 ? -8.582 -5.790 -4.559 1.00 65.88 110 GLY A N 1
ATOM 859 C CA . GLY A 1 110 ? -7.384 -5.882 -5.403 1.00 65.88 110 GLY A CA 1
ATOM 860 C C . GLY A 1 110 ? -7.146 -7.289 -5.961 1.00 65.88 110 GLY A C 1
ATOM 861 O O . GLY A 1 110 ? -8.025 -8.147 -5.889 1.00 65.88 110 GLY A O 1
ATOM 862 N N . GLU A 1 111 ? -5.960 -7.532 -6.530 1.00 60.44 111 GLU A N 1
ATOM 863 C CA . GLU A 1 111 ? -5.534 -8.893 -6.894 1.00 60.44 111 GLU A CA 1
ATOM 864 C C . GLU A 1 111 ? -5.443 -9.793 -5.654 1.00 60.44 111 GLU A C 1
ATOM 866 O O . GLU A 1 111 ? -5.040 -9.347 -4.577 1.00 60.44 111 GLU A O 1
ATOM 871 N N . ASP A 1 112 ? -5.814 -11.068 -5.816 1.00 64.56 112 ASP A N 1
ATOM 872 C CA . ASP A 1 112 ? -5.738 -12.045 -4.732 1.00 64.56 112 ASP A CA 1
ATOM 873 C C . ASP A 1 112 ? -4.271 -12.420 -4.483 1.00 64.56 112 ASP A C 1
ATOM 875 O O . ASP A 1 112 ? -3.672 -13.188 -5.236 1.00 64.56 112 ASP A O 1
ATOM 879 N N . ASP A 1 113 ? -3.677 -11.821 -3.453 1.00 68.00 113 ASP A N 1
ATOM 880 C CA . ASP A 1 113 ? -2.279 -12.011 -3.080 1.00 68.00 113 ASP A CA 1
ATOM 881 C C . ASP A 1 113 ? -2.128 -12.840 -1.792 1.00 68.00 113 ASP A C 1
ATOM 883 O O . ASP A 1 113 ? -3.094 -13.293 -1.169 1.00 68.00 113 ASP A O 1
ATOM 887 N N . ALA A 1 114 ? -0.881 -13.079 -1.384 1.00 70.06 114 ALA A N 1
ATOM 888 C CA . ALA A 1 114 ? -0.593 -13.812 -0.154 1.00 70.06 114 ALA A CA 1
ATOM 889 C C . ALA A 1 114 ? -1.100 -13.087 1.114 1.00 70.06 114 ALA A C 1
ATOM 891 O O . ALA A 1 114 ? -1.373 -13.744 2.125 1.00 70.06 114 ALA A O 1
ATOM 892 N N . ASP A 1 115 ? -1.264 -11.762 1.063 1.00 68.75 115 ASP A N 1
ATOM 893 C CA . ASP A 1 115 ? -1.678 -10.936 2.198 1.00 68.75 115 ASP A CA 1
ATOM 894 C C . ASP A 1 115 ? -3.186 -11.079 2.459 1.00 68.75 115 ASP A C 1
ATOM 896 O O . ASP A 1 115 ? -3.625 -11.089 3.616 1.00 68.75 115 ASP A O 1
ATOM 900 N N . ASN A 1 116 ? -3.982 -11.321 1.414 1.00 73.44 116 ASN A N 1
ATOM 901 C CA . ASN A 1 116 ? -5.423 -11.549 1.520 1.00 73.44 116 ASN A CA 1
ATOM 902 C C . ASN A 1 116 ? -5.784 -12.720 2.442 1.00 73.44 116 ASN A C 1
ATOM 904 O O . ASN A 1 116 ? -6.794 -12.666 3.150 1.00 73.44 116 ASN A O 1
ATOM 908 N N . VAL A 1 117 ? -4.957 -13.768 2.503 1.00 77.44 117 VAL A N 1
ATOM 909 C CA . VAL A 1 117 ? -5.161 -14.895 3.430 1.00 77.44 117 VAL A CA 1
ATOM 910 C C . VAL A 1 117 ? -5.037 -14.433 4.886 1.00 77.44 117 VAL A C 1
ATOM 912 O O . VAL A 1 117 ? -5.835 -14.820 5.743 1.00 77.44 117 VAL A O 1
ATOM 915 N N . VAL A 1 118 ? -4.061 -13.571 5.180 1.00 78.81 118 VAL A N 1
ATOM 916 C CA . VAL A 1 118 ? -3.838 -13.022 6.525 1.00 78.81 118 VAL A CA 1
ATOM 917 C C . VAL A 1 118 ? -4.995 -12.109 6.925 1.00 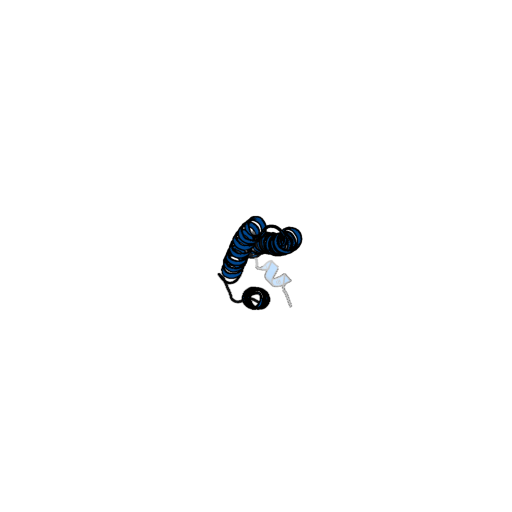78.81 118 VAL A C 1
ATOM 919 O O . VAL A 1 118 ? -5.512 -12.215 8.039 1.00 78.81 118 VAL A O 1
ATOM 922 N N . VAL A 1 119 ? -5.456 -11.266 6.003 1.00 78.31 119 VAL A N 1
ATOM 923 C CA . VAL A 1 119 ? -6.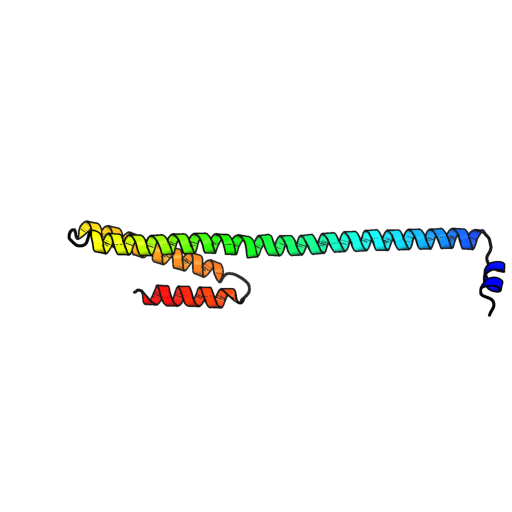580 -10.349 6.219 1.00 78.31 119 VAL A CA 1
ATOM 924 C C . VAL A 1 119 ? -7.879 -11.118 6.467 1.00 78.31 119 VAL A C 1
ATOM 926 O O . VAL A 1 119 ? -8.572 -10.837 7.446 1.00 78.31 119 VAL A O 1
ATOM 929 N N . ARG A 1 120 ? -8.182 -12.156 5.674 1.00 79.00 120 ARG A N 1
ATOM 930 C CA . ARG A 1 120 ? -9.350 -13.032 5.904 1.00 79.00 120 ARG A CA 1
ATOM 931 C C . ARG A 1 120 ? -9.298 -13.715 7.272 1.00 79.00 120 ARG A C 1
ATOM 933 O O . ARG A 1 120 ? -10.321 -13.808 7.954 1.00 79.00 120 ARG A O 1
ATOM 940 N N . ASN A 1 121 ? -8.115 -14.140 7.719 1.00 82.25 121 ASN A N 1
ATOM 941 C CA . ASN A 1 121 ? -7.935 -14.697 9.062 1.00 82.25 121 ASN A CA 1
ATOM 942 C C . ASN A 1 121 ? -8.197 -13.660 10.167 1.00 82.25 121 ASN A C 1
ATOM 944 O O . ASN A 1 121 ? -8.783 -14.002 11.195 1.00 82.25 121 ASN A O 1
ATOM 948 N N . ILE A 1 122 ? -7.794 -12.400 9.971 1.00 79.25 122 ILE A N 1
ATOM 949 C CA . ILE A 1 122 ? -8.093 -11.311 10.913 1.00 79.25 122 ILE A CA 1
ATOM 950 C C . ILE A 1 122 ? -9.603 -11.056 10.981 1.00 79.25 122 ILE A C 1
ATOM 952 O O . ILE A 1 122 ? -10.145 -10.987 12.083 1.00 79.25 122 ILE A O 1
ATOM 956 N N . VAL A 1 123 ? -10.292 -10.983 9.837 1.00 81.19 123 VAL A N 1
ATOM 957 C CA . VAL A 1 123 ? -11.757 -10.814 9.789 1.00 81.19 123 VAL A CA 1
ATOM 958 C C . VAL A 1 123 ? -12.463 -11.962 10.507 1.00 81.19 123 VAL A C 1
ATOM 960 O O . VAL A 1 123 ? -13.301 -11.717 11.367 1.00 81.19 123 VAL A O 1
ATOM 963 N N . THR A 1 124 ? -12.055 -13.204 10.240 1.00 82.38 124 THR A N 1
ATOM 964 C CA . THR A 1 124 ? -12.625 -14.395 10.892 1.00 82.38 124 THR A CA 1
ATOM 965 C C . THR A 1 124 ? -12.468 -14.331 12.414 1.00 82.38 124 THR A C 1
ATOM 967 O O . THR A 1 124 ? -13.402 -14.628 13.157 1.00 82.38 124 THR A O 1
ATOM 970 N N . LYS A 1 125 ? -11.298 -13.897 12.903 1.00 80.44 125 LYS A N 1
ATOM 971 C CA . LYS A 1 125 ? -11.070 -13.704 14.341 1.00 80.44 125 LYS A CA 1
ATOM 972 C C . LYS A 1 125 ? -11.927 -12.574 14.904 1.00 80.44 125 LYS A C 1
ATOM 974 O O . LYS A 1 125 ? -12.515 -12.761 15.962 1.00 80.44 125 LYS A O 1
ATOM 979 N N . LEU A 1 126 ? -12.042 -11.443 14.210 1.00 78.44 126 LEU A N 1
ATOM 980 C CA . LEU A 1 126 ? -12.915 -10.335 14.616 1.00 78.44 126 LEU A CA 1
ATOM 981 C C . LEU A 1 126 ? -14.390 -10.754 14.689 1.00 78.44 126 LEU A C 1
ATOM 983 O O . LEU A 1 126 ? -15.087 -10.328 15.603 1.00 78.44 126 LEU A O 1
ATOM 987 N N . ASP A 1 127 ? -14.860 -11.609 13.780 1.00 76.81 127 ASP A N 1
ATOM 988 C CA . ASP A 1 127 ? -16.219 -12.163 13.830 1.00 76.81 127 ASP A CA 1
ATOM 989 C C . ASP A 1 127 ? -16.417 -13.142 14.996 1.00 76.81 127 ASP A C 1
ATOM 991 O O . ASP A 1 127 ? -17.514 -13.222 15.546 1.00 76.81 127 ASP A O 1
ATOM 995 N N . SER A 1 128 ? -15.362 -13.847 15.417 1.00 76.12 128 SER A N 1
ATOM 996 C CA . SER A 1 128 ? -15.419 -14.757 16.569 1.00 76.12 128 SER A CA 1
ATOM 997 C C . SER A 1 128 ? -15.483 -14.055 17.933 1.00 76.12 128 SER A C 1
ATOM 999 O O . SER A 1 128 ? -15.801 -14.703 18.923 1.00 76.12 128 SER A O 1
ATOM 1001 N N . TYR A 1 129 ? -15.218 -12.744 17.997 1.00 67.81 129 TYR A N 1
ATOM 1002 C CA . TYR A 1 129 ? -15.322 -11.932 19.223 1.00 67.81 129 TYR A CA 1
ATOM 1003 C C . TYR A 1 129 ? -16.768 -11.533 19.583 1.00 67.81 129 TYR A C 1
ATOM 1005 O O . TYR A 1 129 ? -16.967 -10.698 20.466 1.00 67.81 129 TYR A O 1
ATOM 1013 N N . ARG A 1 130 ? -17.763 -12.072 18.871 1.00 55.38 130 ARG A N 1
ATOM 1014 C CA . ARG A 1 130 ? -19.182 -11.752 19.045 1.00 55.38 130 ARG A CA 1
ATOM 1015 C C . ARG A 1 130 ? -19.811 -12.433 20.257 1.00 55.38 130 ARG A C 1
ATOM 1017 O O . ARG A 1 130 ? -19.508 -13.622 20.493 1.00 55.38 130 ARG A O 1
#

Radius of gyration: 32.55 Å; chains: 1; bounding box: 66×23×91 Å

pLDDT: mean 78.0, std 10.39, range [46.53, 95.12]

Sequence (130 aa):
MNIFSFMRQFTIRMRMLGAIGVVLGLLGLLGGAGMLGMFRIHDMSQNFMDNSFAKVGYMAELRGEMGAIRQFEKDMIIGYEKPEAVKASHTKWLQSQDKAKKIAAKFLEGEDDADNVVVRNIVTKLDSYR

Secondary structure (DSSP, 8-state):
--HHHHHTTS-HHHHHHHHHHHHHHHHHHHHHHHHHHHHHHHHHHHHIIIIIIHHHHHHHHHHHHHHHHHHHHHHHHHTTT-HHHHHHHHHHHHHHHHHHHHHHHHHTSSS--HHHHHHHHHHHHHHHT-

Foldseek 3Di:
DDPVVVVVVDDPVNVVVVVVVVVVVVVCVVVVVVVVVVVVVVVVVVVCVVQVVVLVVLVVLLVVLVVLLVVLVVQLVVCVVPVVSNVVSVVSNVVSLVVSLVSLVVNVPDPDDPVPVVSVVVNVVSVVVD